Protein AF-A0A6G3WU23-F1 (afdb_monomer_lite)

Foldseek 3Di:
DWDDDPVDIDDAPDPDDPVVLVVVLVVLVVVLVPDPDPVSNVVSVVVSCPSVVHDDDDDDDDPDPVVNVD

InterPro domains:
  IPR001844 Chaperonin Cpn60/GroEL [PTHR45633] (1-70)
  IPR027409 GroEL-like apical domain superfamily [G3DSA:3.50.7.10] (1-52)
  IPR027409 GroEL-like apical domain superfamily [SSF52029] (1-55)
  IPR027410 TCP-1-like chaperonin intermediate domain superfamily [G3DSA:3.30.260.10] (53-70)

Radius of gyration: 17.43 Å; chains: 1; bounding box: 37×23×49 Å

Organism: NCBI:txid2706086

pLDDT: mean 89.25, std 7.01, range [58.59, 95.94]

Secondary structure (DSSP, 8-state):
-EEE-SS-EEE-S----HHHHHHHHHHHHHHHHT---HHHHHHHHHHHHHHHH---------SSTTTT--

Structure (mmCIF, N/CA/C/O backbone):
data_AF-A0A6G3WU23-F1
#
_entry.id   AF-A0A6G3WU23-F1
#
loop_
_atom_site.group_PDB
_atom_site.id
_atom_site.type_symbol
_atom_site.label_atom_id
_atom_site.label_alt_id
_atom_site.label_comp_id
_atom_site.label_asym_id
_atom_site.label_entity_id
_atom_site.label_seq_id
_atom_site.pdbx_PDB_ins_code
_atom_site.Cartn_x
_atom_site.Cartn_y
_atom_site.Cartn_z
_atom_site.occupancy
_atom_site.B_iso_or_equiv
_atom_site.auth_seq_id
_atom_site.auth_comp_id
_atom_site.auth_asym_id
_atom_site.auth_atom_id
_atom_site.pdbx_PDB_model_num
ATOM 1 N N . LYS A 1 1 ? 6.804 -5.518 -12.555 1.00 86.44 1 LYS A N 1
ATOM 2 C CA . LYS A 1 1 ? 8.148 -4.875 -12.464 1.00 86.44 1 LYS A CA 1
ATOM 3 C C . LYS A 1 1 ? 8.367 -4.363 -11.042 1.00 86.44 1 LYS A C 1
ATOM 5 O O . LYS A 1 1 ? 7.491 -3.691 -10.523 1.00 86.44 1 LYS A O 1
ATOM 10 N N . VAL A 1 2 ? 9.511 -4.652 -10.418 1.00 90.88 2 VAL A N 1
ATOM 11 C CA . VAL A 1 2 ? 9.833 -4.160 -9.064 1.00 90.88 2 VAL A CA 1
ATOM 12 C C . VAL A 1 2 ? 11.024 -3.210 -9.153 1.00 90.88 2 VAL A C 1
ATOM 14 O O . VAL A 1 2 ? 12.017 -3.543 -9.797 1.00 90.88 2 VAL A O 1
ATOM 17 N N . VAL A 1 3 ? 10.902 -2.023 -8.561 1.00 92.38 3 VAL A N 1
ATOM 18 C CA . VAL A 1 3 ? 11.962 -1.008 -8.491 1.00 92.38 3 VAL A CA 1
ATOM 19 C C . VAL A 1 3 ? 12.296 -0.783 -7.025 1.00 92.38 3 VAL A C 1
ATOM 21 O O . VAL A 1 3 ? 11.401 -0.512 -6.229 1.00 92.38 3 VAL A O 1
ATOM 24 N N . ILE A 1 4 ? 13.571 -0.916 -6.674 1.00 94.94 4 ILE A N 1
ATOM 25 C CA . ILE A 1 4 ? 14.060 -0.787 -5.300 1.00 94.94 4 ILE A CA 1
ATOM 26 C C . ILE A 1 4 ? 15.109 0.320 -5.290 1.00 94.94 4 ILE A C 1
ATOM 28 O O . ILE A 1 4 ? 16.074 0.265 -6.054 1.00 94.94 4 ILE A O 1
ATOM 32 N N . THR A 1 5 ? 14.898 1.329 -4.455 1.00 95.31 5 THR A N 1
ATOM 33 C CA . THR A 1 5 ? 15.879 2.372 -4.143 1.00 95.31 5 THR A CA 1
ATOM 34 C C . THR A 1 5 ? 16.433 2.133 -2.735 1.00 95.31 5 THR A C 1
ATOM 36 O O . THR A 1 5 ? 16.124 1.123 -2.104 1.00 95.31 5 THR A O 1
ATOM 39 N N . LYS A 1 6 ? 17.285 3.035 -2.233 1.00 95.94 6 LYS A N 1
ATOM 40 C CA . LYS A 1 6 ? 17.838 2.925 -0.874 1.00 95.94 6 LYS A CA 1
ATOM 41 C C . LYS A 1 6 ? 16.740 2.891 0.199 1.00 95.94 6 LYS A C 1
ATOM 43 O O . LYS A 1 6 ? 16.875 2.151 1.168 1.00 95.94 6 LYS A O 1
ATOM 48 N N . ASP A 1 7 ? 15.682 3.674 -0.001 1.00 95.62 7 ASP A N 1
ATOM 49 C CA . ASP A 1 7 ? 14.678 3.950 1.030 1.00 95.62 7 ASP A CA 1
ATOM 50 C C . ASP A 1 7 ? 13.276 3.439 0.651 1.00 95.62 7 ASP A C 1
ATOM 52 O O . ASP A 1 7 ? 12.421 3.279 1.520 1.00 95.62 7 ASP A O 1
ATOM 56 N N . GLU A 1 8 ? 13.026 3.141 -0.630 1.00 93.75 8 GLU A N 1
ATOM 57 C CA . GLU A 1 8 ? 11.688 2.813 -1.127 1.00 93.75 8 GLU A CA 1
ATOM 58 C C . GLU A 1 8 ? 11.667 1.572 -2.022 1.00 93.75 8 GLU A C 1
ATOM 60 O O . GLU A 1 8 ? 12.611 1.253 -2.746 1.00 93.75 8 GLU A O 1
ATOM 65 N N . THR A 1 9 ? 10.534 0.870 -2.009 1.00 93.94 9 THR A N 1
ATOM 66 C CA . THR A 1 9 ? 10.253 -0.245 -2.918 1.00 93.94 9 THR A CA 1
ATOM 67 C C . THR A 1 9 ? 8.929 0.005 -3.621 1.00 93.94 9 THR A C 1
ATOM 69 O O . THR A 1 9 ? 7.885 0.104 -2.981 1.00 93.94 9 THR A O 1
ATOM 72 N N . THR A 1 10 ? 8.971 0.085 -4.948 1.00 91.12 10 THR A N 1
ATOM 73 C CA . THR A 1 10 ? 7.798 0.289 -5.800 1.00 91.12 10 THR A CA 1
ATOM 74 C C . THR A 1 10 ? 7.498 -0.983 -6.581 1.00 91.12 10 THR A C 1
ATOM 76 O O . THR A 1 10 ? 8.348 -1.500 -7.312 1.00 91.12 10 THR A O 1
ATOM 79 N N . ILE A 1 11 ? 6.266 -1.476 -6.459 1.00 90.62 11 ILE A N 1
ATOM 80 C CA . ILE A 1 11 ? 5.770 -2.632 -7.208 1.00 90.62 11 ILE A CA 1
ATOM 81 C C . ILE A 1 11 ? 4.825 -2.118 -8.289 1.00 90.62 11 ILE A C 1
ATOM 83 O O . ILE A 1 11 ? 3.768 -1.569 -7.998 1.00 90.62 11 ILE A O 1
ATOM 87 N N . VAL A 1 12 ? 5.225 -2.297 -9.541 1.00 89.44 12 VAL A N 1
ATOM 88 C CA . VAL A 1 12 ? 4.447 -1.942 -10.727 1.00 89.44 12 VAL A CA 1
ATOM 89 C C . VAL A 1 12 ? 3.895 -3.223 -11.332 1.00 89.44 12 VAL A C 1
ATOM 91 O O . VAL A 1 12 ? 4.668 -4.159 -11.544 1.00 89.44 12 VAL A O 1
ATOM 94 N N . ASP A 1 13 ? 2.607 -3.241 -11.671 1.00 83.50 13 ASP A N 1
ATOM 95 C CA . ASP A 1 13 ? 1.941 -4.388 -12.305 1.00 83.50 13 ASP A CA 1
ATOM 96 C C . ASP A 1 13 ? 1.983 -5.649 -11.416 1.00 83.50 13 ASP A C 1
ATOM 98 O O . ASP A 1 13 ? 2.649 -6.645 -11.708 1.00 83.50 13 ASP A O 1
ATOM 102 N N . GLY A 1 14 ? 1.369 -5.546 -10.232 1.00 83.25 14 GLY A N 1
ATOM 103 C CA . GLY A 1 14 ? 1.272 -6.655 -9.283 1.00 83.25 14 GLY A CA 1
ATOM 104 C C . GLY A 1 14 ? 0.274 -7.715 -9.756 1.00 83.25 14 GLY A C 1
ATOM 105 O O . GLY A 1 14 ? -0.804 -7.378 -10.225 1.00 83.25 14 GLY A O 1
ATOM 106 N N . ALA A 1 15 ? 0.600 -8.996 -9.574 1.00 85.06 15 ALA A N 1
ATOM 107 C CA . ALA A 1 15 ? -0.226 -10.129 -10.015 1.00 85.06 15 ALA A CA 1
ATOM 108 C C . ALA A 1 15 ? -1.393 -10.475 -9.061 1.00 85.06 15 ALA A C 1
ATOM 110 O O . ALA A 1 15 ? -1.820 -11.626 -8.993 1.00 85.06 15 ALA A O 1
ATOM 111 N N . 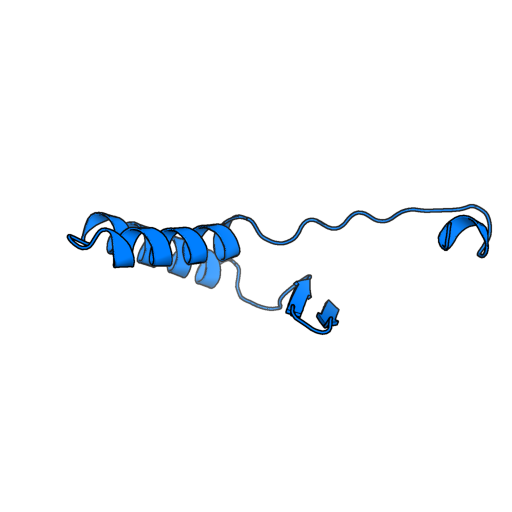GLY A 1 16 ? -1.854 -9.510 -8.263 1.00 84.94 16 GLY A N 1
ATOM 112 C CA . GLY A 1 16 ? -2.980 -9.705 -7.351 1.00 84.94 16 GLY A CA 1
ATOM 113 C C . GLY A 1 16 ? -4.311 -9.657 -8.097 1.00 84.94 16 GLY A C 1
ATOM 114 O O . GLY A 1 16 ? -4.456 -8.901 -9.054 1.00 84.94 16 GLY A O 1
ATOM 115 N N . ASP A 1 17 ? -5.283 -10.439 -7.638 1.00 90.88 17 ASP A N 1
ATOM 116 C CA . ASP A 1 17 ? -6.650 -10.382 -8.154 1.00 90.88 17 ASP A CA 1
ATOM 117 C C . ASP A 1 17 ? -7.278 -9.012 -7.836 1.00 90.88 17 ASP A C 1
ATOM 119 O O . ASP A 1 17 ? -7.273 -8.563 -6.683 1.00 90.88 17 ASP A O 1
ATOM 123 N N . SER A 1 18 ? -7.818 -8.342 -8.859 1.00 87.75 18 SER A N 1
ATOM 124 C CA . SER A 1 18 ? -8.462 -7.034 -8.721 1.00 87.75 18 SER A CA 1
ATOM 125 C C . SER A 1 18 ? -9.614 -7.061 -7.722 1.00 87.75 18 SER A C 1
ATOM 127 O O . SER A 1 18 ? -9.784 -6.105 -6.961 1.00 87.75 18 SER A O 1
ATOM 129 N N . ASP A 1 19 ? -10.359 -8.165 -7.664 1.00 92.44 19 ASP A N 1
ATOM 130 C CA . ASP A 1 19 ? -11.508 -8.301 -6.771 1.00 92.44 19 ASP A CA 1
ATOM 131 C C . ASP A 1 19 ? -11.055 -8.415 -5.314 1.00 92.44 19 ASP A C 1
ATOM 133 O O . ASP A 1 19 ? -11.662 -7.832 -4.412 1.00 92.44 19 ASP A O 1
ATOM 137 N N . GLN A 1 20 ? -9.926 -9.087 -5.072 1.00 92.44 20 GLN A N 1
ATOM 138 C CA . GLN A 1 20 ? -9.317 -9.164 -3.744 1.00 92.44 20 GLN A CA 1
ATOM 139 C C . GLN A 1 20 ? -8.790 -7.801 -3.286 1.00 92.44 20 GLN A C 1
ATOM 141 O O . GLN A 1 20 ? -8.964 -7.430 -2.121 1.00 92.44 20 GLN A O 1
ATOM 146 N N . VAL A 1 21 ? -8.185 -7.026 -4.191 1.00 91.00 21 VAL A N 1
ATOM 147 C CA . VAL A 1 21 ? -7.728 -5.660 -3.892 1.00 91.00 21 VAL A CA 1
ATOM 148 C C . VAL A 1 21 ? -8.917 -4.763 -3.553 1.00 91.00 21 VAL A C 1
ATOM 150 O O . VAL A 1 21 ? -8.893 -4.077 -2.529 1.00 91.00 21 VAL A O 1
ATOM 153 N N . GLN A 1 22 ? -9.989 -4.813 -4.345 1.00 91.50 22 GLN A N 1
ATOM 154 C CA . GLN A 1 22 ? -11.196 -4.031 -4.084 1.00 91.50 22 GLN A CA 1
ATOM 155 C C . GLN A 1 22 ?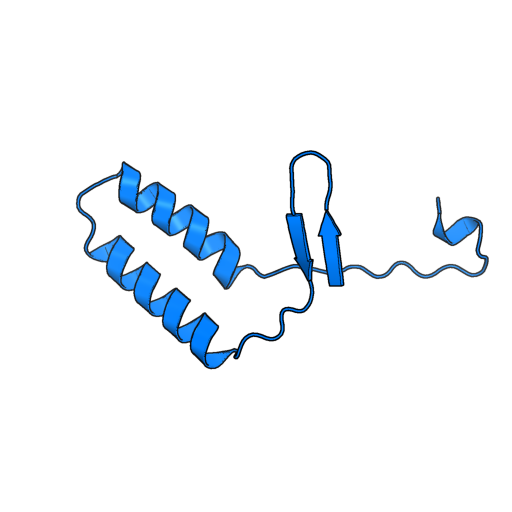 -11.880 -4.450 -2.775 1.00 91.50 22 GLN A C 1
ATOM 157 O O . GLN A 1 22 ? -12.300 -3.592 -1.993 1.00 91.50 22 GLN A O 1
ATOM 162 N N . GLY A 1 23 ? -11.938 -5.755 -2.494 1.00 95.38 23 GLY A N 1
ATOM 163 C CA . GLY A 1 23 ? -12.414 -6.290 -1.220 1.00 95.38 23 GLY A CA 1
ATOM 164 C C . GLY A 1 23 ? -11.613 -5.740 -0.041 1.00 95.38 23 GLY A C 1
ATOM 165 O O . GLY A 1 23 ? -12.190 -5.280 0.946 1.00 95.38 23 GLY A O 1
ATOM 166 N N . ARG A 1 24 ? -10.282 -5.679 -0.170 1.00 94.69 24 ARG A N 1
ATOM 167 C CA . ARG A 1 24 ? -9.412 -5.112 0.865 1.00 94.69 24 ARG A CA 1
ATOM 168 C C . ARG A 1 24 ? -9.611 -3.608 1.050 1.00 94.69 24 ARG A C 1
ATOM 170 O O . ARG A 1 24 ? -9.609 -3.140 2.186 1.00 94.69 24 ARG A O 1
ATOM 177 N N . VAL A 1 25 ? -9.797 -2.852 -0.032 1.00 94.44 25 VAL A N 1
ATOM 178 C CA . VAL A 1 25 ? -10.107 -1.412 0.030 1.00 94.44 25 VAL A CA 1
ATOM 179 C C . VAL A 1 25 ? -11.407 -1.178 0.799 1.00 94.44 25 VAL A C 1
ATOM 181 O O . VAL A 1 25 ? -11.449 -0.324 1.682 1.00 94.44 25 VAL A O 1
ATOM 184 N N . ASN A 1 26 ? -12.451 -1.957 0.513 1.00 95.12 26 ASN A N 1
ATOM 185 C CA . ASN A 1 26 ? -13.740 -1.831 1.193 1.00 95.12 26 ASN A CA 1
ATOM 186 C C . ASN A 1 26 ? -13.645 -2.200 2.678 1.00 95.12 26 ASN A C 1
ATOM 188 O O . ASN A 1 26 ? -14.196 -1.491 3.515 1.00 95.12 26 ASN A O 1
ATOM 192 N N . GLN A 1 27 ? -12.891 -3.252 3.008 1.00 95.19 27 GLN A N 1
ATOM 193 C CA . GLN A 1 27 ? -12.615 -3.620 4.395 1.00 95.19 27 GLN A CA 1
ATOM 194 C C . GLN A 1 27 ? -11.960 -2.462 5.164 1.00 95.19 27 GLN A C 1
ATOM 196 O O . GLN A 1 27 ? -12.421 -2.104 6.242 1.00 95.19 27 GLN A O 1
ATOM 201 N N . ILE A 1 28 ? -10.921 -1.840 4.598 1.00 95.00 28 ILE A N 1
ATOM 202 C CA . ILE A 1 28 ? -10.203 -0.741 5.259 1.00 95.00 28 ILE A CA 1
ATOM 203 C C . ILE A 1 28 ? -11.102 0.494 5.420 1.00 95.00 28 ILE A C 1
ATOM 205 O O . ILE A 1 28 ? -11.025 1.160 6.446 1.00 95.00 28 ILE A O 1
ATOM 209 N N . ARG A 1 29 ? -11.991 0.793 4.460 1.00 94.56 29 ARG A N 1
ATOM 210 C CA . ARG A 1 29 ? -12.982 1.878 4.618 1.00 94.56 29 ARG A CA 1
ATOM 211 C C . ARG A 1 29 ? -13.894 1.645 5.821 1.00 94.56 29 ARG A C 1
ATOM 213 O O . ARG A 1 29 ? -14.076 2.558 6.617 1.00 94.56 29 ARG A O 1
ATOM 220 N N . ALA A 1 30 ? -14.395 0.423 5.986 1.00 95.81 30 ALA A N 1
ATOM 221 C CA . ALA A 1 30 ? -15.209 0.074 7.145 1.00 95.81 30 ALA A CA 1
ATOM 222 C C . ALA A 1 30 ? -14.405 0.146 8.458 1.00 95.81 30 ALA A C 1
ATOM 224 O O . ALA A 1 30 ? -14.923 0.602 9.472 1.00 95.81 30 ALA A O 1
ATOM 225 N N . GLU A 1 31 ? -13.133 -0.266 8.460 1.00 93.38 31 GLU A N 1
ATOM 226 C CA . GLU A 1 31 ? -12.252 -0.147 9.634 1.00 93.38 31 GLU A CA 1
ATOM 227 C C . GLU A 1 31 ? -12.011 1.326 10.027 1.00 93.38 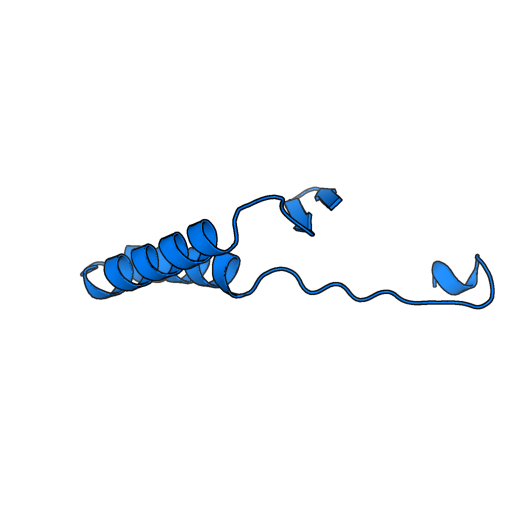31 GLU A C 1
ATOM 229 O O . GLU A 1 31 ? -12.007 1.646 11.211 1.00 93.38 31 GLU A O 1
ATOM 234 N N . ILE A 1 32 ? -11.881 2.237 9.052 1.00 93.19 32 ILE A N 1
ATOM 235 C CA . ILE A 1 32 ? -11.739 3.690 9.279 1.00 93.19 32 ILE A CA 1
ATOM 236 C C . ILE A 1 32 ? -12.989 4.275 9.946 1.00 93.19 32 ILE A C 1
ATOM 238 O O . ILE A 1 32 ? -12.864 5.073 10.874 1.00 93.19 32 ILE A O 1
ATOM 242 N N . GLU A 1 33 ? -14.178 3.901 9.466 1.00 93.50 33 GLU A N 1
ATOM 243 C CA . GLU A 1 33 ? -15.460 4.393 9.993 1.00 93.50 33 GLU A CA 1
ATOM 244 C C . GLU A 1 33 ? -15.722 3.922 11.426 1.00 93.50 33 GLU A C 1
ATOM 246 O O . GLU A 1 33 ? -16.288 4.666 12.220 1.00 93.50 33 GLU A O 1
ATOM 251 N N . ASN A 1 34 ? -15.273 2.712 11.763 1.00 94.25 34 ASN A N 1
ATOM 252 C CA . ASN A 1 34 ? -15.433 2.131 13.096 1.00 94.25 34 ASN A CA 1
ATOM 253 C C . ASN A 1 34 ? -14.282 2.475 14.058 1.00 94.25 34 ASN A C 1
ATOM 255 O O . ASN A 1 34 ? -14.286 2.014 15.198 1.00 94.25 34 ASN A O 1
ATOM 259 N N . SER A 1 35 ? -13.273 3.228 13.609 1.00 93.44 35 SER A N 1
ATOM 260 C CA . SER A 1 35 ? -12.139 3.610 14.448 1.00 93.44 35 SER A CA 1
ATOM 261 C C . SER A 1 35 ? -12.420 4.909 15.197 1.00 93.44 35 SER A C 1
ATOM 263 O O . SER A 1 35 ? -12.565 5.975 14.590 1.00 93.44 35 SER A O 1
ATOM 265 N N . ASP A 1 36 ? -12.378 4.830 16.525 1.00 93.06 36 ASP A N 1
ATOM 266 C CA . ASP A 1 36 ? -12.464 5.984 17.431 1.00 93.06 36 ASP A CA 1
ATOM 267 C C . ASP A 1 36 ? -11.096 6.646 17.691 1.00 93.06 36 ASP A C 1
ATOM 269 O O . ASP A 1 36 ? -11.010 7.697 18.322 1.00 93.06 36 ASP A O 1
ATOM 273 N N . SER A 1 37 ? -10.013 6.035 17.205 1.00 95.62 37 SER A N 1
ATOM 274 C CA . SER A 1 37 ? -8.639 6.524 17.331 1.00 95.62 37 SER A CA 1
ATOM 275 C C . SER A 1 37 ? -8.239 7.317 16.089 1.00 95.62 37 SER A C 1
ATOM 277 O O . SER A 1 37 ? -8.241 6.788 14.973 1.00 95.62 37 SER A O 1
ATOM 279 N N . ASP A 1 38 ? -7.863 8.584 16.280 1.00 93.06 38 ASP A N 1
ATOM 280 C CA . ASP A 1 38 ? -7.392 9.452 15.194 1.00 93.06 38 ASP A CA 1
ATOM 281 C C . ASP A 1 38 ? -6.073 8.949 14.588 1.00 93.06 38 ASP A C 1
ATOM 283 O O . ASP A 1 38 ? -5.892 9.016 13.372 1.00 93.06 38 ASP A O 1
ATOM 287 N N . TYR A 1 39 ? -5.194 8.366 15.412 1.00 94.69 39 TYR A N 1
ATOM 288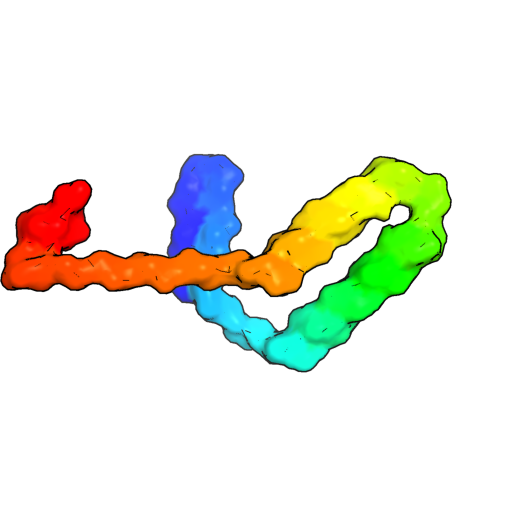 C CA . TYR A 1 39 ? -3.952 7.738 14.954 1.00 94.69 39 TYR A CA 1
ATOM 289 C C . TYR A 1 39 ? -4.230 6.556 14.019 1.00 94.69 39 TYR A C 1
ATOM 291 O O . TYR A 1 39 ? -3.648 6.455 12.937 1.00 94.69 39 TYR A O 1
ATOM 299 N N . ASP A 1 40 ? -5.156 5.676 14.406 1.00 93.62 40 ASP A N 1
ATOM 300 C CA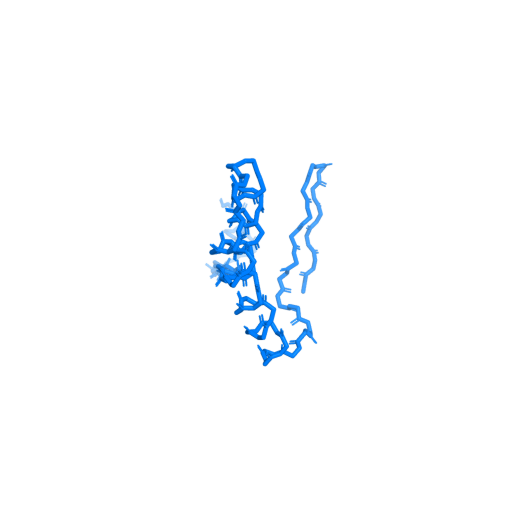 . ASP A 1 40 ? -5.509 4.514 13.587 1.00 93.62 40 ASP A CA 1
ATOM 301 C C . ASP A 1 40 ? -6.217 4.949 12.305 1.00 93.62 40 ASP A C 1
ATOM 303 O O . ASP A 1 40 ? -5.951 4.406 11.231 1.00 93.62 40 ASP A O 1
ATOM 307 N N . ARG A 1 41 ? -7.055 5.991 12.384 1.00 94.00 41 ARG A N 1
ATOM 308 C CA . ARG A 1 41 ? -7.714 6.578 11.216 1.00 94.00 41 ARG A CA 1
ATOM 309 C C . ARG A 1 41 ? -6.694 7.090 10.198 1.00 94.00 41 ARG A C 1
ATOM 311 O O . ARG A 1 41 ? -6.812 6.766 9.017 1.00 94.00 41 ARG A O 1
ATOM 318 N N . GLU A 1 42 ? -5.676 7.824 10.645 1.00 95.69 42 GLU A N 1
ATOM 319 C CA . GLU A 1 42 ? -4.594 8.332 9.793 1.00 95.69 42 GLU A CA 1
ATOM 320 C C . GLU A 1 42 ? -3.823 7.183 9.123 1.00 95.69 42 GLU A C 1
ATOM 322 O O . GLU A 1 42 ? -3.644 7.164 7.902 1.00 95.69 42 GLU A O 1
ATOM 327 N N . LYS A 1 43 ? -3.433 6.157 9.890 1.00 95.62 43 LYS A N 1
ATOM 328 C CA . LYS A 1 43 ? -2.672 5.018 9.352 1.00 95.62 43 LYS A CA 1
ATOM 329 C C . LYS A 1 43 ? -3.468 4.145 8.395 1.00 95.62 43 LYS A C 1
ATOM 331 O O . LYS A 1 43 ? -2.929 3.679 7.385 1.00 95.62 43 LYS A O 1
ATOM 336 N N . LEU A 1 44 ? -4.754 3.949 8.654 1.00 95.19 44 LEU A N 1
ATOM 337 C CA . LEU A 1 44 ? -5.633 3.247 7.729 1.00 95.19 44 LEU A CA 1
ATOM 338 C C . LEU A 1 44 ? -5.862 4.057 6.447 1.00 95.19 44 LEU A C 1
ATOM 340 O O . LEU A 1 44 ? -5.876 3.470 5.364 1.00 95.19 44 LEU A O 1
ATOM 344 N N . GLN A 1 45 ? -5.959 5.387 6.534 1.00 92.88 45 GLN A N 1
ATOM 345 C CA . GLN A 1 45 ? -6.046 6.261 5.361 1.00 92.88 45 GLN A CA 1
ATOM 346 C C . GLN A 1 45 ? -4.775 6.217 4.501 1.00 92.88 45 GLN A C 1
ATOM 348 O O . GLN A 1 45 ? -4.883 6.064 3.283 1.00 92.88 45 GLN A O 1
ATOM 353 N N . GLU A 1 46 ? -3.578 6.259 5.100 1.00 93.94 46 GLU A N 1
ATOM 354 C CA . GLU A 1 46 ? -2.307 6.093 4.373 1.00 93.94 46 GLU A CA 1
ATOM 355 C C . GLU A 1 46 ? -2.274 4.764 3.600 1.00 93.94 46 GLU A C 1
ATOM 357 O O . GLU A 1 46 ? -1.888 4.703 2.428 1.00 93.94 46 GLU A O 1
ATOM 362 N N . ARG A 1 47 ? -2.713 3.678 4.245 1.00 93.62 47 ARG A N 1
ATOM 363 C CA . ARG A 1 47 ? -2.762 2.349 3.626 1.00 93.62 47 ARG A CA 1
ATOM 364 C C . ARG A 1 47 ? -3.802 2.268 2.511 1.00 93.62 47 ARG A C 1
ATOM 366 O O . ARG A 1 47 ? -3.518 1.691 1.460 1.00 93.62 47 ARG A O 1
ATOM 373 N N . LEU A 1 48 ? -4.988 2.834 2.731 1.00 92.56 48 LEU A N 1
ATOM 374 C CA . LEU A 1 48 ? -6.053 2.913 1.734 1.00 92.56 48 LEU A CA 1
ATOM 375 C C . LEU A 1 48 ? -5.566 3.653 0.486 1.00 92.56 48 LEU A C 1
ATOM 377 O O . LEU A 1 48 ? -5.759 3.159 -0.622 1.00 92.56 48 LEU A O 1
ATOM 381 N N . ALA A 1 49 ? -4.896 4.794 0.663 1.00 91.50 49 ALA A N 1
ATOM 382 C CA . ALA A 1 49 ? -4.374 5.595 -0.437 1.00 91.50 49 ALA A CA 1
ATOM 383 C C . ALA A 1 49 ? -3.390 4.799 -1.307 1.00 91.50 49 ALA A C 1
ATOM 385 O O . ALA A 1 49 ? -3.497 4.822 -2.533 1.00 91.50 49 ALA A O 1
ATOM 386 N N . LYS A 1 50 ? -2.491 4.021 -0.687 1.00 90.44 50 LYS A N 1
ATOM 387 C CA . LYS A 1 50 ? -1.535 3.170 -1.418 1.00 90.44 50 LYS A CA 1
ATOM 388 C C . LYS A 1 50 ? -2.206 2.044 -2.210 1.00 90.44 50 LYS A C 1
ATOM 390 O O . LYS A 1 50 ? -1.718 1.687 -3.276 1.00 90.44 50 LYS A O 1
ATOM 395 N N . LEU A 1 51 ? -3.307 1.483 -1.707 1.00 87.31 51 LEU A N 1
ATOM 396 C CA . LEU A 1 51 ? -4.032 0.401 -2.384 1.00 87.31 51 LEU A CA 1
ATOM 397 C C . LEU A 1 51 ? -4.966 0.911 -3.487 1.00 87.31 51 LEU A C 1
ATOM 399 O O . LEU A 1 51 ? -5.023 0.315 -4.556 1.00 87.31 51 LEU A O 1
ATOM 403 N N . ALA A 1 52 ? -5.686 2.006 -3.238 1.00 86.12 52 ALA A N 1
ATOM 404 C CA . ALA A 1 52 ? -6.651 2.556 -4.185 1.00 86.12 52 ALA A CA 1
ATOM 405 C C . ALA A 1 52 ? -5.995 3.397 -5.295 1.00 86.12 52 ALA A C 1
ATOM 407 O O . ALA A 1 52 ? -6.530 3.460 -6.398 1.00 86.12 52 ALA A O 1
ATOM 408 N N . GLY A 1 53 ? -4.858 4.049 -5.016 1.00 81.94 53 GLY A N 1
ATOM 409 C CA . GLY A 1 53 ? -4.176 4.936 -5.966 1.00 81.94 53 GLY A CA 1
ATOM 410 C C . GLY A 1 53 ? -3.367 4.216 -7.050 1.00 81.94 53 GLY A C 1
ATOM 411 O O . GLY A 1 53 ? -3.149 4.781 -8.121 1.00 81.94 53 GLY A O 1
ATOM 412 N N . GLY A 1 54 ? -2.946 2.971 -6.804 1.00 85.38 54 GLY A N 1
ATOM 413 C CA . GLY A 1 54 ? -2.111 2.210 -7.736 1.00 85.38 54 GLY A CA 1
ATOM 414 C C . GLY A 1 54 ? -0.771 2.892 -8.050 1.00 85.38 54 GLY A C 1
ATOM 415 O O . GLY A 1 54 ? -0.286 3.729 -7.290 1.00 85.38 54 GLY A O 1
ATOM 416 N N . VAL A 1 55 ? -0.153 2.519 -9.177 1.00 88.69 55 VAL A N 1
ATOM 417 C CA . VAL A 1 55 ? 1.105 3.122 -9.651 1.00 88.69 55 VAL A CA 1
ATOM 418 C C . VAL A 1 55 ? 0.961 3.546 -11.109 1.00 88.69 55 VAL A C 1
ATOM 420 O O . VAL A 1 55 ? 0.811 2.705 -11.995 1.00 88.69 55 VAL A O 1
ATOM 423 N N . ALA A 1 56 ? 1.032 4.853 -11.367 1.00 86.31 56 ALA A N 1
ATOM 424 C CA . ALA A 1 56 ? 1.038 5.395 -12.722 1.00 86.31 56 ALA A CA 1
ATOM 425 C C . ALA A 1 56 ? 2.416 5.207 -13.377 1.00 86.31 56 ALA A C 1
ATOM 427 O O . ALA A 1 56 ? 3.450 5.467 -12.763 1.00 86.31 56 ALA A O 1
ATOM 428 N N . VAL A 1 57 ? 2.434 4.774 -14.640 1.00 86.31 57 VAL A N 1
ATOM 429 C CA . VAL A 1 57 ? 3.669 4.542 -15.402 1.00 86.31 57 VAL A CA 1
ATOM 430 C C . VAL A 1 57 ? 3.650 5.387 -16.665 1.00 86.31 57 VAL A C 1
ATOM 432 O O . VAL A 1 57 ? 2.774 5.223 -17.511 1.00 86.31 57 VAL A O 1
ATOM 435 N N . ILE A 1 58 ? 4.655 6.245 -16.820 1.00 86.69 58 ILE A N 1
ATOM 436 C CA . ILE A 1 58 ? 4.883 7.025 -18.038 1.00 86.69 58 ILE A CA 1
ATOM 437 C C . ILE A 1 58 ? 6.019 6.362 -18.819 1.00 86.69 58 ILE A C 1
ATOM 439 O O . ILE A 1 58 ? 7.065 6.040 -18.254 1.00 86.69 58 ILE A O 1
ATOM 443 N N . LYS A 1 59 ? 5.807 6.129 -20.118 1.00 83.81 59 LYS A N 1
ATOM 444 C CA . LYS A 1 59 ? 6.823 5.589 -21.030 1.00 83.81 59 LYS A CA 1
ATOM 445 C C . LYS A 1 59 ? 7.259 6.701 -21.982 1.00 83.81 59 LYS A C 1
ATOM 447 O O . LYS A 1 59 ? 6.491 7.070 -22.865 1.00 83.81 59 LYS A O 1
ATOM 452 N N . ALA A 1 60 ? 8.461 7.235 -21.786 1.00 84.31 60 ALA A N 1
ATOM 453 C CA . ALA A 1 60 ? 9.072 8.168 -22.728 1.00 84.31 60 ALA A CA 1
ATOM 454 C C . ALA A 1 60 ? 9.661 7.388 -23.915 1.00 84.31 60 ALA A C 1
ATOM 456 O O . ALA A 1 60 ? 10.325 6.370 -23.719 1.00 84.31 60 ALA A O 1
ATOM 457 N N . GLY A 1 61 ? 9.373 7.833 -25.138 1.00 83.25 61 GLY A N 1
ATOM 458 C CA . GLY A 1 61 ? 9.989 7.314 -26.359 1.00 83.25 61 GLY A CA 1
ATOM 459 C C . GLY A 1 61 ? 11.015 8.305 -26.901 1.00 83.25 61 GLY A C 1
ATOM 460 O O . GLY A 1 61 ? 10.844 9.507 -26.714 1.00 83.25 61 GLY A O 1
ATOM 461 N N . ALA A 1 62 ? 12.041 7.809 -27.594 1.00 84.06 62 ALA A N 1
ATOM 462 C CA . ALA A 1 62 ? 13.010 8.644 -28.300 1.00 84.06 62 ALA A CA 1
ATOM 463 C C . ALA A 1 62 ? 13.444 8.003 -29.626 1.00 84.06 62 ALA A C 1
ATOM 465 O O . ALA A 1 62 ? 13.251 6.800 -29.828 1.00 84.06 62 ALA A O 1
ATOM 466 N N . ALA A 1 63 ? 14.008 8.807 -30.534 1.00 79.31 63 ALA A N 1
ATOM 467 C CA . ALA A 1 63 ? 14.470 8.339 -31.841 1.00 79.31 63 ALA A CA 1
ATOM 468 C C . ALA A 1 63 ? 15.832 7.627 -31.751 1.00 79.31 63 ALA A C 1
ATOM 470 O O . ALA A 1 63 ? 16.144 6.786 -32.595 1.00 79.31 63 ALA A O 1
ATOM 471 N N . THR A 1 64 ? 16.627 7.930 -30.720 1.00 83.25 64 THR A N 1
ATOM 472 C CA . THR A 1 64 ? 17.940 7.319 -30.471 1.00 83.25 64 THR A CA 1
ATOM 473 C C . THR A 1 64 ? 18.114 6.894 -29.007 1.00 83.25 64 THR A C 1
ATOM 475 O O . THR A 1 64 ? 17.436 7.392 -28.111 1.00 83.25 64 THR A O 1
ATOM 478 N N . GLU A 1 65 ? 19.039 5.965 -28.730 1.00 77.62 65 GLU A N 1
ATOM 479 C CA . GLU A 1 65 ? 19.308 5.480 -27.360 1.00 77.62 65 GLU A CA 1
ATOM 480 C C . GLU A 1 65 ? 19.863 6.558 -26.418 1.00 77.62 65 GLU A C 1
ATOM 482 O O . GLU A 1 65 ? 19.734 6.434 -25.199 1.00 77.62 65 GLU A O 1
ATOM 487 N N . VAL A 1 66 ? 20.502 7.592 -26.975 1.00 81.69 66 VAL A N 1
ATOM 488 C CA . VAL A 1 66 ? 21.097 8.694 -26.206 1.00 81.69 66 VAL A CA 1
ATOM 489 C C . VAL A 1 66 ? 19.995 9.584 -25.632 1.00 81.69 66 VAL A C 1
ATOM 491 O O . VAL A 1 66 ? 19.997 9.856 -24.437 1.00 81.69 66 VAL A O 1
ATOM 494 N N . GLU A 1 67 ? 19.003 9.926 -26.451 1.00 72.75 67 GLU A N 1
ATOM 495 C CA . GLU A 1 67 ? 17.844 10.745 -26.067 1.00 72.75 67 GLU A CA 1
ATOM 496 C C . GLU A 1 67 ? 16.899 10.037 -25.079 1.00 72.75 67 GLU A C 1
ATOM 498 O O . GLU A 1 67 ? 16.123 10.683 -24.391 1.00 72.75 67 GLU A O 1
ATOM 503 N N . LEU A 1 68 ? 16.948 8.703 -24.986 1.00 74.12 68 LEU A N 1
ATOM 504 C CA . LEU A 1 68 ? 16.160 7.924 -24.018 1.00 74.12 68 LEU A CA 1
ATO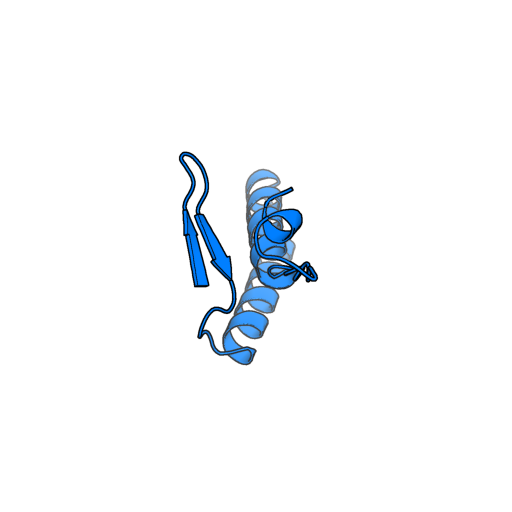M 505 C C . LEU A 1 68 ? 16.652 8.074 -22.567 1.00 74.12 68 LEU A C 1
ATOM 507 O O . LEU A 1 68 ? 15.959 7.635 -21.646 1.00 74.12 68 LEU A O 1
ATOM 511 N N . LYS A 1 69 ? 17.870 8.595 -22.367 1.00 69.25 69 LYS A N 1
ATOM 512 C CA . LYS A 1 69 ? 18.520 8.732 -21.055 1.00 69.25 69 LYS A CA 1
ATOM 513 C C . LYS A 1 69 ? 18.672 10.184 -20.586 1.00 69.25 69 LYS A C 1
ATOM 515 O O . LYS A 1 69 ? 19.076 10.362 -19.436 1.00 69.25 69 LYS A O 1
ATOM 520 N N . GLU A 1 70 ? 18.400 11.166 -21.448 1.00 58.59 70 GLU A N 1
ATOM 521 C CA . GLU A 1 70 ? 18.230 12.581 -21.066 1.00 58.59 70 GLU A CA 1
ATOM 522 C C . GLU A 1 70 ? 16.837 12.824 -20.473 1.00 58.59 70 GLU A C 1
ATOM 524 O O . GLU A 1 70 ? 16.759 13.613 -19.504 1.00 58.59 70 GLU A O 1
#

Sequence (70 aa):
KVVITKDETTIVDGAGDSDQVQGRVNQIRAEIENSDSDYDREKLQERLAKLAGGVAVIKAGAATEVELKE